Protein AF-A0A182FN43-F1 (afdb_monomer_lite)

Foldseek 3Di:
DDQDDAAEDEDADLPDPAWEKELVVCVNRVPDFAQDKDWDADPPRDIDIDRPRKGFGKDWDDAVPDPDIDIGHRYIYDYPDPDDPPDPPPPPPPPPCPDDDHDHIYTHDNLVDFPDWDDDDDQAWIWTDHRQFIWIWGDDPPPDPDRDTDTDTDGDDD

Radius of gyration: 16.59 Å; chains: 1; bounding box: 45×35×44 Å

pLDDT: mean 70.36, std 18.66, range [32.5, 94.81]

Sequence (158 aa):
MTDRSEKVLAFLDEGASFTLIEKPLADRLGLEGVKESLTLKWTADVSREETQDSQCMDSWVSTVGDSEKILLQSVRTVGNSYYFPGRNWLFPSRATKVGQNCKLGLIISMLSRREEVKVGGMNEPVAIRCKLGWTIYGPTNTHERREEYLSHHEAKNI

Structure (mmCIF, N/CA/C/O backbone):
data_AF-A0A182FN43-F1
#
_entry.id   AF-A0A182FN43-F1
#
loop_
_atom_site.group_PDB
_atom_site.id
_atom_site.type_symbol
_atom_site.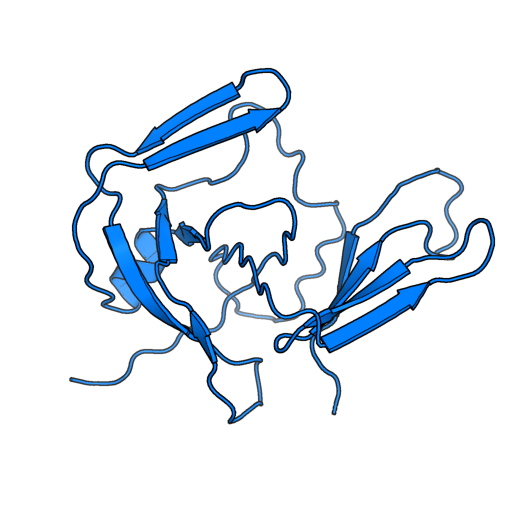label_atom_id
_atom_site.label_alt_id
_atom_site.label_comp_id
_atom_site.label_asym_id
_atom_site.label_entity_id
_atom_site.label_seq_id
_atom_site.pdbx_PDB_ins_code
_atom_site.Cartn_x
_atom_site.Cartn_y
_atom_site.Cartn_z
_atom_site.occupancy
_atom_site.B_iso_or_equiv
_atom_site.auth_seq_id
_atom_site.auth_comp_id
_atom_site.auth_asym_id
_atom_site.auth_atom_id
_atom_site.pdbx_PDB_model_num
ATOM 1 N N . MET A 1 1 ? -22.708 -9.789 6.747 1.00 44.78 1 MET A N 1
ATOM 2 C CA . MET A 1 1 ? -21.619 -8.875 6.342 1.00 44.78 1 MET A CA 1
ATOM 3 C C . MET A 1 1 ? -21.504 -8.957 4.830 1.00 44.78 1 MET A C 1
ATOM 5 O O . MET A 1 1 ? -21.251 -10.038 4.322 1.00 44.78 1 MET A O 1
ATOM 9 N N . THR A 1 2 ? -21.822 -7.888 4.106 1.00 52.97 2 THR A N 1
ATOM 10 C CA . THR A 1 2 ? -21.651 -7.831 2.644 1.00 52.97 2 THR A CA 1
ATOM 11 C C . THR A 1 2 ? -20.196 -7.512 2.326 1.00 52.97 2 THR A C 1
ATOM 13 O O . THR A 1 2 ? -19.701 -6.498 2.816 1.00 52.97 2 THR A O 1
ATOM 16 N N . ASP A 1 3 ? -19.541 -8.348 1.521 1.00 74.94 3 ASP A N 1
ATOM 17 C CA . ASP A 1 3 ? -18.197 -8.091 0.988 1.00 74.94 3 ASP A CA 1
ATOM 18 C C . ASP A 1 3 ? -18.242 -6.813 0.126 1.00 74.94 3 ASP A C 1
ATOM 20 O O . ASP A 1 3 ? -18.901 -6.784 -0.918 1.00 74.94 3 ASP A O 1
ATOM 24 N N . ARG A 1 4 ? -17.643 -5.717 0.612 1.00 87.00 4 ARG A N 1
ATOM 25 C CA . ARG A 1 4 ? -17.588 -4.435 -0.106 1.00 87.00 4 ARG A CA 1
ATOM 26 C C . ARG A 1 4 ? -16.320 -4.400 -0.949 1.00 87.00 4 ARG A C 1
ATOM 28 O O . ARG A 1 4 ? -15.240 -4.702 -0.459 1.00 87.00 4 ARG A O 1
ATOM 35 N N . SER A 1 5 ? -16.440 -3.969 -2.201 1.00 85.50 5 SER A N 1
ATOM 36 C CA . SER A 1 5 ? -15.298 -3.792 -3.101 1.00 85.50 5 SER A CA 1
ATOM 37 C C . SER A 1 5 ? -15.382 -2.454 -3.833 1.00 85.50 5 SER A C 1
ATOM 39 O O . SER A 1 5 ? -16.465 -1.995 -4.195 1.00 85.50 5 SER A O 1
ATOM 41 N N . GLU A 1 6 ? -14.228 -1.820 -4.049 1.00 86.25 6 GLU A N 1
ATOM 42 C CA . GLU A 1 6 ? -14.091 -0.589 -4.832 1.00 86.25 6 GLU A CA 1
ATOM 43 C C . GLU A 1 6 ? -12.931 -0.734 -5.826 1.00 86.25 6 GLU A C 1
ATOM 45 O O . GLU A 1 6 ? -11.897 -1.322 -5.512 1.00 86.25 6 GLU A O 1
ATOM 50 N N . LYS A 1 7 ? -13.091 -0.173 -7.031 1.00 83.88 7 LYS A N 1
ATOM 51 C CA . LYS A 1 7 ? -11.999 -0.057 -8.006 1.00 83.88 7 LYS A CA 1
ATOM 52 C C . LYS A 1 7 ? -11.164 1.176 -7.682 1.00 83.88 7 LYS A C 1
ATOM 54 O O . LYS A 1 7 ? -11.693 2.290 -7.642 1.00 83.88 7 LYS A O 1
ATOM 59 N N . VAL A 1 8 ? -9.868 0.969 -7.482 1.00 77.56 8 VAL A N 1
ATOM 60 C CA . VAL A 1 8 ? -8.920 2.013 -7.079 1.00 77.56 8 VAL A CA 1
ATOM 61 C C . VAL A 1 8 ? -7.648 1.935 -7.912 1.00 77.56 8 VAL A C 1
ATOM 63 O O . VAL A 1 8 ? -7.368 0.916 -8.543 1.00 77.56 8 VAL A O 1
ATOM 66 N N . LEU A 1 9 ? -6.882 3.024 -7.921 1.00 75.00 9 LEU A N 1
ATOM 67 C CA . LEU A 1 9 ? -5.532 3.036 -8.479 1.00 75.00 9 LEU A CA 1
ATOM 68 C C . LEU A 1 9 ? -4.527 2.715 -7.372 1.00 75.00 9 LEU A C 1
ATOM 70 O O . LEU A 1 9 ? -4.496 3.403 -6.354 1.00 75.00 9 LEU A O 1
ATOM 74 N N . ALA A 1 10 ? -3.693 1.703 -7.594 1.00 75.12 10 ALA A N 1
ATOM 75 C CA . ALA A 1 10 ? -2.601 1.335 -6.700 1.00 75.12 10 ALA A CA 1
ATOM 76 C C . ALA A 1 10 ? -1.261 1.848 -7.245 1.00 75.12 10 ALA A C 1
ATOM 78 O O . ALA A 1 10 ? -1.057 1.889 -8.459 1.00 75.12 10 ALA A O 1
ATOM 79 N N . PHE A 1 11 ? -0.348 2.214 -6.347 1.00 74.56 11 PHE A N 1
ATOM 80 C CA . PHE A 1 11 ? 1.032 2.554 -6.679 1.00 74.56 11 PHE A CA 1
ATOM 81 C C . PHE A 1 11 ? 1.940 1.428 -6.185 1.00 74.56 11 PHE A C 1
ATOM 83 O O . PHE A 1 11 ? 1.975 1.124 -4.995 1.00 74.56 11 PHE A O 1
ATOM 90 N N . LEU A 1 12 ? 2.657 0.770 -7.090 1.00 74.38 12 LEU A N 1
ATOM 91 C CA . LEU A 1 12 ? 3.521 -0.347 -6.715 1.00 74.38 12 LEU A CA 1
ATOM 92 C C . LEU A 1 12 ? 4.912 0.186 -6.366 1.00 74.38 12 LEU A C 1
ATOM 94 O O . LEU A 1 12 ? 5.744 0.385 -7.248 1.00 74.38 12 LEU A O 1
ATOM 98 N N . ASP A 1 13 ? 5.148 0.419 -5.078 1.00 72.75 13 ASP A N 1
ATOM 99 C CA . ASP A 1 13 ? 6.415 0.937 -4.564 1.00 72.75 13 ASP A CA 1
ATOM 100 C C . ASP A 1 13 ? 7.183 -0.150 -3.804 1.00 72.75 13 ASP A C 1
ATOM 102 O O . ASP A 1 13 ? 6.830 -0.515 -2.682 1.00 72.75 13 ASP A O 1
ATOM 106 N N . GLU A 1 14 ? 8.255 -0.664 -4.411 1.00 71.12 14 GLU A N 1
ATOM 107 C CA . GLU A 1 14 ? 9.163 -1.606 -3.745 1.00 71.12 14 GLU A CA 1
ATOM 108 C C . GLU A 1 14 ? 10.005 -0.951 -2.637 1.00 71.12 14 GLU A C 1
ATOM 110 O O . GLU A 1 14 ? 10.570 -1.657 -1.804 1.00 71.12 14 GLU A O 1
ATOM 115 N N . GLY A 1 15 ? 10.104 0.383 -2.620 1.00 72.56 15 GLY A N 1
ATOM 116 C CA . GLY A 1 15 ? 10.802 1.141 -1.584 1.00 72.56 15 GLY A CA 1
ATOM 117 C C . GLY A 1 15 ? 9.990 1.321 -0.301 1.00 72.56 15 GLY A C 1
ATOM 118 O O . GLY A 1 15 ? 10.522 1.819 0.692 1.00 72.56 15 GLY A O 1
ATOM 119 N N . ALA A 1 16 ? 8.718 0.920 -0.291 1.00 77.38 16 ALA A N 1
ATOM 120 C CA . ALA A 1 16 ? 7.854 1.061 0.868 1.00 77.38 16 ALA A CA 1
ATOM 121 C C . ALA A 1 16 ? 7.991 -0.105 1.855 1.00 77.38 16 ALA A C 1
ATOM 123 O O . ALA A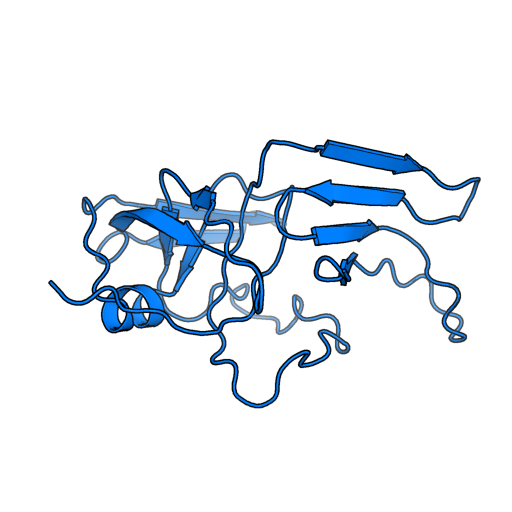 1 16 ? 7.933 -1.275 1.483 1.00 77.38 16 ALA A O 1
ATOM 124 N N . SER A 1 17 ? 8.083 0.217 3.148 1.00 81.06 17 SER A N 1
ATOM 125 C CA . SER A 1 17 ? 8.153 -0.788 4.222 1.00 81.06 17 SER A CA 1
ATOM 126 C C . SER A 1 17 ? 6.804 -1.421 4.571 1.00 81.06 17 SER A C 1
ATOM 128 O O . SER A 1 17 ? 6.766 -2.489 5.175 1.00 81.06 17 SER A O 1
ATOM 130 N N . PHE A 1 18 ? 5.697 -0.751 4.249 1.00 83.69 18 PHE A N 1
ATOM 131 C CA . PHE A 1 18 ? 4.344 -1.189 4.587 1.00 83.69 18 PHE A CA 1
ATOM 132 C C . PHE A 1 18 ? 3.411 -1.021 3.404 1.00 83.69 18 PHE A C 1
ATOM 134 O O . PHE A 1 18 ? 3.592 -0.115 2.587 1.00 83.69 18 PHE A O 1
ATOM 141 N N . THR A 1 19 ? 2.365 -1.850 3.373 1.00 84.81 19 THR A N 1
ATOM 142 C CA . THR A 1 19 ? 1.228 -1.555 2.510 1.00 84.81 19 THR A CA 1
ATOM 143 C C . THR A 1 19 ? 0.385 -0.456 3.150 1.00 84.81 19 THR A C 1
ATOM 145 O O . THR A 1 19 ? 0.048 -0.560 4.327 1.00 84.81 19 THR A O 1
ATOM 148 N N . LEU A 1 20 ? 0.027 0.582 2.399 1.00 86.31 20 LEU A N 1
ATOM 149 C CA . LEU A 1 20 ? -0.751 1.716 2.906 1.00 86.31 20 LEU A CA 1
ATOM 150 C C . LEU A 1 20 ? -2.093 1.814 2.196 1.00 86.31 20 LEU A C 1
ATOM 152 O O . LEU A 1 20 ? -2.172 1.488 1.021 1.00 86.31 20 LEU A O 1
ATOM 156 N N . ILE A 1 21 ? -3.125 2.278 2.893 1.00 85.88 21 ILE A N 1
ATOM 157 C CA . ILE A 1 21 ? -4.443 2.580 2.332 1.00 85.88 21 ILE A CA 1
ATOM 158 C C . ILE A 1 21 ? -4.943 3.913 2.894 1.00 85.88 21 ILE A C 1
ATOM 160 O O . ILE A 1 21 ? -4.771 4.208 4.075 1.00 85.88 21 ILE A O 1
ATOM 164 N N . GLU A 1 22 ? -5.579 4.742 2.071 1.00 86.25 22 GLU A N 1
ATOM 165 C CA . GLU A 1 22 ? -6.185 5.978 2.575 1.00 86.25 22 GLU A CA 1
ATOM 166 C C . GLU A 1 22 ? -7.347 5.668 3.526 1.00 86.25 22 GLU A C 1
ATOM 168 O O . GLU A 1 22 ? -8.229 4.859 3.218 1.00 86.25 22 GLU A O 1
ATOM 173 N N . LYS A 1 23 ? -7.386 6.355 4.670 1.00 86.81 23 LYS A N 1
ATOM 174 C CA . LYS A 1 23 ? -8.405 6.154 5.704 1.00 86.81 23 LYS A CA 1
ATOM 175 C C . LYS A 1 23 ? -9.841 6.261 5.160 1.00 86.81 23 LYS A C 1
ATOM 177 O O . LYS A 1 23 ? -10.610 5.330 5.398 1.00 86.81 23 LYS A O 1
ATOM 182 N N . PRO A 1 24 ? -10.211 7.251 4.318 1.00 86.31 24 PRO A N 1
ATOM 183 C CA . PRO A 1 24 ? -11.559 7.286 3.751 1.00 86.31 24 PRO A CA 1
ATOM 184 C C . PRO A 1 24 ? -11.887 6.121 2.815 1.00 86.31 24 PRO A C 1
ATOM 186 O O . PRO A 1 24 ? -13.064 5.836 2.607 1.00 86.31 24 PRO A O 1
ATOM 189 N N . LEU A 1 25 ? -10.896 5.483 2.181 1.00 86.00 25 LEU A N 1
ATOM 190 C CA . LEU A 1 25 ? -11.129 4.275 1.387 1.00 86.00 25 LEU A CA 1
ATOM 191 C C . LEU A 1 25 ? -11.388 3.079 2.306 1.00 86.00 25 LEU A C 1
ATOM 193 O O . LEU A 1 25 ? -12.363 2.360 2.087 1.00 86.00 25 LEU A O 1
ATOM 197 N N . ALA A 1 26 ? -10.572 2.910 3.350 1.00 88.06 26 ALA A N 1
ATOM 198 C CA . ALA A 1 26 ? -10.786 1.879 4.363 1.00 88.06 26 ALA A CA 1
ATOM 199 C C . ALA A 1 26 ? -12.185 1.992 4.996 1.00 88.06 26 ALA A C 1
ATOM 201 O O . ALA A 1 26 ? -12.910 1.000 5.059 1.00 88.06 26 ALA A O 1
ATOM 202 N N . ASP A 1 27 ? -12.617 3.208 5.341 1.00 89.56 27 ASP A N 1
ATOM 203 C CA . ASP A 1 27 ? -13.936 3.465 5.930 1.00 89.56 27 ASP A CA 1
ATOM 204 C C . ASP A 1 27 ? -15.090 3.106 4.979 1.00 89.56 27 ASP A C 1
ATOM 206 O O . ASP A 1 27 ? -16.075 2.485 5.384 1.00 89.56 27 ASP A O 1
ATOM 210 N N . ARG A 1 28 ? -14.979 3.443 3.684 1.00 88.56 28 ARG A N 1
ATOM 211 C CA . ARG A 1 28 ? -16.004 3.081 2.685 1.00 88.56 28 ARG A CA 1
ATOM 212 C C . ARG A 1 28 ? -16.106 1.573 2.490 1.00 88.56 28 ARG A C 1
ATOM 214 O O . ARG A 1 28 ? -17.216 1.035 2.415 1.00 88.56 28 ARG A O 1
ATOM 221 N N . LEU A 1 29 ? -14.961 0.895 2.463 1.00 88.69 29 LEU A N 1
ATOM 222 C CA . LEU A 1 29 ? -14.878 -0.562 2.406 1.00 88.69 29 LEU A CA 1
ATOM 223 C C . LEU A 1 29 ? -15.336 -1.229 3.714 1.00 88.69 29 LEU A C 1
ATOM 225 O O . LEU A 1 29 ? -15.620 -2.422 3.708 1.00 88.69 29 LEU A O 1
ATOM 229 N N . GLY A 1 30 ? -15.491 -0.469 4.804 1.00 90.88 30 GLY A N 1
ATOM 230 C CA . GLY A 1 30 ? -15.833 -1.012 6.118 1.00 90.88 30 GLY A CA 1
ATOM 231 C C . GLY A 1 30 ? -14.712 -1.877 6.692 1.00 90.88 30 GLY A C 1
ATOM 232 O O . GLY A 1 30 ? -14.995 -2.857 7.375 1.00 90.88 30 GLY A O 1
ATOM 233 N N . LEU A 1 31 ? -13.457 -1.558 6.359 1.00 89.56 31 LEU A N 1
ATOM 234 C CA . LEU A 1 31 ? -12.294 -2.226 6.926 1.00 89.56 31 LEU A CA 1
ATOM 235 C C . LEU A 1 31 ? -12.099 -1.742 8.360 1.00 89.56 31 LEU A C 1
ATOM 237 O O . LEU A 1 31 ? -11.997 -0.543 8.618 1.00 89.56 31 LEU A O 1
ATOM 241 N N . GLU A 1 32 ? -12.016 -2.692 9.282 1.00 91.19 32 GLU A N 1
ATOM 242 C CA . GLU A 1 32 ? -11.735 -2.434 10.686 1.00 91.19 32 GLU A CA 1
ATOM 243 C C . GLU A 1 32 ? -10.449 -3.154 11.079 1.00 91.19 32 GLU A C 1
ATOM 245 O O . GLU A 1 32 ? -10.221 -4.310 10.723 1.00 91.19 32 GLU A O 1
ATOM 250 N N . GLY A 1 33 ? -9.595 -2.436 11.801 1.00 92.44 33 GLY A N 1
ATOM 251 C CA . GLY A 1 33 ? -8.275 -2.897 12.200 1.00 92.44 33 GLY A CA 1
ATOM 252 C C . GLY A 1 33 ? -7.890 -2.414 13.587 1.00 92.44 33 GLY A C 1
ATOM 253 O O . GLY A 1 33 ? -8.560 -1.563 14.185 1.00 92.44 33 GLY A O 1
ATOM 254 N N . VAL A 1 34 ? -6.770 -2.932 14.081 1.00 94.81 34 VAL A N 1
ATOM 255 C CA . VAL A 1 34 ? -6.199 -2.543 15.372 1.00 94.81 34 VAL A CA 1
ATOM 256 C C . VAL A 1 34 ? -5.629 -1.136 15.246 1.00 94.81 34 VAL A C 1
ATOM 258 O O . VAL A 1 34 ? -4.815 -0.882 14.364 1.00 94.81 34 VAL A O 1
ATOM 261 N N . LYS A 1 35 ? -6.052 -0.206 16.107 1.00 94.19 35 LYS A N 1
ATOM 262 C CA . LYS A 1 35 ? -5.466 1.140 16.143 1.00 94.19 35 LYS A CA 1
ATOM 263 C C . LYS A 1 35 ? -4.002 1.061 16.561 1.00 94.19 35 LYS A C 1
ATOM 265 O O . LYS A 1 35 ? -3.699 0.542 17.631 1.00 94.19 35 LYS A O 1
ATOM 270 N N . GLU A 1 36 ? -3.121 1.609 15.738 1.00 92.38 36 GLU A N 1
ATOM 271 C CA . GLU A 1 36 ? -1.678 1.598 15.964 1.00 92.38 36 GLU A CA 1
ATOM 272 C C . GLU A 1 36 ? -1.050 2.854 15.366 1.00 92.38 36 GLU A C 1
ATOM 274 O O . GLU A 1 36 ? -1.279 3.160 14.195 1.00 92.38 36 GLU A O 1
ATOM 279 N N . SER A 1 37 ? -0.222 3.550 16.147 1.00 90.62 37 SER A N 1
ATOM 280 C CA . SER A 1 37 ? 0.535 4.703 15.658 1.00 90.62 37 SER A CA 1
ATOM 281 C C . SER A 1 37 ? 1.462 4.308 14.510 1.00 90.62 37 SER A C 1
ATOM 283 O O . SER A 1 37 ? 2.119 3.267 14.558 1.00 90.62 37 SER A O 1
ATOM 285 N N . LEU A 1 38 ? 1.561 5.169 13.502 1.00 88.81 38 LEU A N 1
ATOM 286 C CA . LEU A 1 38 ? 2.451 4.986 12.361 1.00 88.81 38 LEU A CA 1
ATOM 287 C C . LEU A 1 38 ? 3.295 6.242 12.144 1.00 88.81 38 LEU A C 1
ATOM 289 O O . LEU A 1 38 ? 2.768 7.347 12.073 1.00 88.81 38 LEU A O 1
ATOM 293 N N . THR A 1 39 ? 4.604 6.075 11.979 1.00 88.62 39 THR A N 1
ATOM 294 C CA . THR A 1 39 ? 5.499 7.156 11.548 1.00 88.62 39 THR A CA 1
ATOM 295 C C . THR A 1 39 ? 5.864 6.942 10.086 1.00 88.62 39 THR A C 1
ATOM 297 O O . THR A 1 39 ? 6.550 5.980 9.740 1.00 88.62 39 THR A O 1
ATOM 300 N N . LEU A 1 40 ? 5.428 7.854 9.226 1.00 84.19 40 LEU A N 1
ATOM 301 C CA . LEU A 1 40 ? 5.852 7.930 7.836 1.00 84.19 40 LEU A CA 1
ATOM 302 C C . LEU A 1 40 ? 7.163 8.713 7.765 1.00 84.19 40 LEU A C 1
ATOM 304 O O . LEU A 1 40 ? 7.282 9.785 8.358 1.00 84.19 40 LEU A O 1
ATOM 308 N N . LYS A 1 41 ? 8.151 8.183 7.044 1.00 82.31 41 LYS A N 1
ATOM 309 C CA . LYS A 1 41 ? 9.428 8.853 6.781 1.00 82.31 41 LYS A CA 1
ATOM 310 C C . LYS A 1 41 ? 9.725 8.799 5.291 1.00 82.31 41 LYS A C 1
ATOM 312 O O . LYS A 1 41 ? 9.562 7.753 4.669 1.00 82.31 41 LYS A O 1
ATOM 317 N N . TRP A 1 42 ? 10.176 9.920 4.749 1.00 78.69 42 TRP A N 1
ATOM 318 C CA . TRP A 1 42 ? 10.599 10.070 3.363 1.00 78.69 42 TRP A CA 1
ATOM 319 C C . TRP A 1 42 ? 12.068 10.496 3.309 1.00 78.69 42 TRP A C 1
ATOM 321 O O . TRP A 1 42 ? 12.752 10.616 4.327 1.00 78.69 42 TRP A O 1
ATOM 331 N N . THR A 1 43 ? 12.567 10.726 2.097 1.00 76.12 43 THR A N 1
ATOM 332 C CA . THR A 1 43 ? 13.879 11.338 1.890 1.00 76.12 43 THR A CA 1
ATOM 333 C C . THR A 1 43 ? 13.908 12.780 2.415 1.00 76.12 43 THR A C 1
ATOM 335 O O . THR A 1 43 ? 12.874 13.375 2.721 1.00 76.12 43 THR A O 1
ATOM 338 N N . ALA A 1 44 ? 15.115 13.345 2.528 1.00 78.81 44 ALA A N 1
ATOM 339 C CA . ALA A 1 44 ? 15.347 14.693 3.059 1.00 78.81 44 ALA A CA 1
ATOM 340 C C . ALA A 1 44 ? 14.857 14.900 4.508 1.00 78.81 44 ALA A C 1
ATOM 342 O O . ALA A 1 44 ? 14.461 16.004 4.869 1.00 78.81 44 ALA A O 1
ATOM 343 N N . ASP A 1 45 ? 14.897 13.836 5.320 1.00 77.69 45 ASP A N 1
ATOM 344 C CA . ASP A 1 45 ? 14.525 13.839 6.746 1.00 77.69 45 ASP A CA 1
ATOM 345 C C . ASP A 1 45 ? 13.093 14.334 7.020 1.00 77.69 45 ASP A C 1
ATOM 347 O O . ASP A 1 45 ? 12.748 14.813 8.100 1.00 77.69 45 ASP A O 1
ATOM 351 N N . VAL A 1 46 ? 12.220 14.212 6.018 1.00 77.44 46 VAL A N 1
ATOM 352 C CA . VAL A 1 46 ? 10.807 14.547 6.162 1.00 77.44 46 VAL A CA 1
ATOM 353 C C . VAL A 1 46 ? 10.094 13.377 6.817 1.00 77.44 46 VAL A C 1
ATOM 355 O O . VAL A 1 46 ? 10.219 12.229 6.389 1.00 77.44 46 VAL A O 1
ATOM 358 N N . SER A 1 47 ? 9.311 13.666 7.852 1.00 81.94 47 SER A N 1
ATOM 359 C CA . SER A 1 47 ? 8.516 12.664 8.552 1.00 81.94 47 SER A CA 1
ATOM 360 C C . SER A 1 47 ? 7.155 13.205 8.974 1.00 81.94 47 SER A C 1
ATOM 362 O O . SER A 1 47 ? 6.948 14.415 9.068 1.00 81.94 47 SER A O 1
ATOM 364 N N . ARG A 1 48 ? 6.207 12.292 9.180 1.00 84.25 48 ARG A N 1
ATOM 365 C CA . ARG A 1 48 ? 4.850 12.574 9.650 1.00 84.25 48 ARG A CA 1
ATOM 366 C C . ARG A 1 48 ? 4.395 11.461 10.577 1.00 84.25 48 ARG A C 1
ATOM 368 O O . ARG A 1 48 ? 4.623 10.291 10.287 1.00 84.25 48 ARG A O 1
ATOM 375 N N . GLU A 1 49 ? 3.711 11.818 11.653 1.00 86.31 49 GLU A N 1
ATOM 376 C CA . GLU A 1 49 ? 3.101 10.848 12.559 1.00 86.31 49 GLU A CA 1
ATOM 377 C C . GLU A 1 49 ? 1.588 10.758 12.344 1.00 86.31 49 GLU A C 1
ATOM 379 O O . GLU A 1 49 ? 0.894 11.767 12.240 1.00 86.31 49 GLU A O 1
ATOM 384 N N . GLU A 1 50 ? 1.084 9.531 12.304 1.00 84.44 50 GLU A N 1
ATOM 385 C CA . GLU A 1 50 ? -0.325 9.158 12.224 1.00 84.44 50 GLU A CA 1
ATOM 386 C C . GLU A 1 50 ? -0.691 8.457 13.543 1.00 84.44 50 GLU A C 1
ATOM 388 O O . GLU A 1 50 ? -0.612 7.234 13.658 1.00 84.44 50 GLU A O 1
ATOM 393 N N . THR A 1 51 ? -1.011 9.224 14.586 1.00 79.06 51 THR A N 1
ATOM 394 C CA . THR A 1 51 ? -1.168 8.686 15.955 1.00 79.06 51 THR A CA 1
ATOM 395 C C . THR A 1 51 ? -2.609 8.371 16.350 1.00 79.06 51 THR A C 1
ATOM 397 O O . THR A 1 51 ? -2.829 7.528 17.215 1.00 79.06 51 THR A O 1
ATOM 400 N N . GLN A 1 52 ? -3.601 9.030 15.746 1.00 76.62 52 GLN A N 1
ATOM 401 C CA . GLN A 1 52 ? -5.003 8.928 16.183 1.00 76.62 52 GLN A CA 1
ATOM 402 C C . GLN A 1 52 ? -5.847 7.974 15.324 1.00 76.62 52 GLN A C 1
ATOM 404 O O . GLN A 1 52 ? -6.673 7.226 15.860 1.00 76.62 52 GLN A O 1
ATOM 409 N N . ASP A 1 53 ? -5.604 7.972 14.011 1.00 83.56 53 ASP A N 1
ATOM 410 C CA . ASP A 1 53 ? -6.494 7.348 13.019 1.00 83.56 53 ASP A CA 1
ATOM 411 C C . ASP A 1 53 ? -5.834 6.230 12.196 1.00 83.56 53 ASP A C 1
ATOM 413 O O . ASP A 1 53 ? -6.480 5.623 11.332 1.00 83.56 53 ASP A O 1
ATOM 417 N N . SER A 1 54 ? -4.561 5.930 12.471 1.00 89.94 54 SER A N 1
ATOM 418 C CA . SER A 1 54 ? -3.864 4.797 11.865 1.00 89.94 54 SER A CA 1
ATOM 419 C C . SER A 1 54 ? -4.349 3.479 12.476 1.00 89.94 54 SER A C 1
ATOM 421 O O . SER A 1 54 ? -4.447 3.310 13.695 1.00 89.94 54 SER A O 1
ATOM 423 N N . GLN A 1 55 ? -4.669 2.534 11.602 1.00 93.88 55 GLN A N 1
ATOM 424 C CA . GLN A 1 55 ? -5.101 1.182 11.909 1.00 93.88 55 GLN A CA 1
ATOM 425 C C . GLN A 1 55 ? -4.249 0.189 11.128 1.00 93.88 55 GLN A C 1
ATOM 427 O O . GLN A 1 55 ? -3.810 0.479 10.017 1.00 93.88 55 GLN A O 1
ATOM 432 N N . CYS A 1 56 ? -4.044 -0.986 11.710 1.00 93.06 56 CYS A N 1
ATOM 433 C CA . CYS A 1 56 ? -3.448 -2.159 11.095 1.00 93.06 56 CYS A CA 1
ATOM 434 C C . CYS A 1 56 ? -4.547 -3.173 10.780 1.00 93.06 56 CYS A C 1
ATOM 436 O O . CYS A 1 56 ? -5.295 -3.564 11.681 1.00 93.06 56 CYS A O 1
ATOM 438 N N . MET A 1 57 ? -4.660 -3.597 9.525 1.00 92.94 57 MET A N 1
ATOM 439 C CA . MET A 1 57 ? -5.633 -4.605 9.115 1.00 92.94 57 MET A CA 1
ATOM 440 C C . MET A 1 57 ? -5.117 -5.449 7.960 1.00 92.94 57 MET A C 1
ATOM 442 O O . MET A 1 57 ? -4.237 -5.034 7.209 1.00 92.94 57 MET A O 1
ATOM 446 N N . ASP A 1 58 ? -5.735 -6.606 7.782 1.00 91.31 58 ASP A N 1
ATOM 447 C CA . ASP A 1 58 ? -5.563 -7.402 6.578 1.00 91.31 58 ASP A CA 1
ATOM 448 C C . ASP A 1 58 ? -6.650 -7.029 5.560 1.00 91.31 58 ASP A C 1
ATOM 450 O O . ASP A 1 58 ? -7.783 -6.707 5.926 1.00 91.31 58 ASP A O 1
ATOM 454 N N . SER A 1 59 ? -6.315 -7.050 4.271 1.00 87.31 59 SER A N 1
ATOM 455 C CA . SER A 1 59 ? -7.249 -6.707 3.196 1.00 87.31 59 SER A CA 1
ATOM 456 C C . SER A 1 59 ? -7.017 -7.559 1.957 1.00 87.31 59 SER A C 1
ATOM 458 O O . SER A 1 59 ? -5.882 -7.875 1.607 1.00 87.31 59 SER A O 1
ATOM 460 N N . TRP A 1 60 ? -8.095 -7.921 1.267 1.00 88.12 60 TRP A N 1
ATOM 461 C CA . TRP A 1 60 ? -8.021 -8.658 0.010 1.00 88.12 60 TRP A CA 1
ATOM 462 C C . TRP A 1 60 ? -8.022 -7.703 -1.179 1.00 88.12 60 TRP A C 1
ATOM 464 O O . TRP A 1 60 ? -8.856 -6.803 -1.265 1.00 88.12 60 TRP A O 1
ATOM 474 N N . VAL A 1 61 ? -7.137 -7.949 -2.142 1.00 84.75 61 VAL A N 1
ATOM 475 C CA . VAL A 1 61 ? -7.069 -7.200 -3.403 1.00 84.75 61 VAL A CA 1
ATOM 476 C C . VAL A 1 61 ? -7.090 -8.136 -4.601 1.00 84.75 61 VAL A C 1
ATOM 478 O O . VAL A 1 61 ? -6.745 -9.307 -4.495 1.00 84.75 61 VAL A O 1
ATOM 481 N N . SER A 1 62 ? -7.487 -7.613 -5.754 1.00 81.31 62 SER A N 1
ATOM 482 C CA . SER A 1 62 ? -7.423 -8.311 -7.042 1.00 81.31 62 SER A CA 1
ATOM 483 C C . SER A 1 62 ? -7.184 -7.287 -8.144 1.00 81.31 62 SER A C 1
ATOM 485 O O . SER A 1 62 ? -7.537 -6.111 -7.998 1.00 81.31 62 SER A O 1
ATOM 487 N N . THR A 1 63 ? -6.575 -7.717 -9.244 1.00 78.00 63 THR A N 1
ATOM 488 C CA . THR A 1 63 ? -6.541 -6.917 -10.469 1.00 78.00 63 THR A CA 1
ATOM 489 C C . THR A 1 63 ? -7.939 -6.848 -11.075 1.00 78.00 63 THR A C 1
ATOM 491 O O . THR A 1 63 ? -8.730 -7.785 -10.979 1.00 78.00 63 THR A O 1
ATOM 494 N N . VAL A 1 64 ? -8.274 -5.720 -11.704 1.00 76.06 64 VAL A N 1
ATOM 495 C CA . VAL A 1 64 ? -9.595 -5.548 -12.321 1.00 76.06 64 VAL A CA 1
ATOM 496 C C . VAL A 1 64 ? -9.797 -6.609 -13.404 1.00 76.06 64 VAL A C 1
ATOM 498 O O . VAL A 1 64 ? -9.034 -6.661 -14.361 1.00 76.06 64 VAL A O 1
ATOM 501 N N . GLY A 1 65 ? -10.851 -7.414 -13.264 1.00 74.81 65 GLY A N 1
ATOM 502 C CA . GLY A 1 65 ? -11.175 -8.492 -14.205 1.00 74.81 65 GLY A CA 1
ATOM 503 C C . GLY A 1 65 ? -10.568 -9.851 -13.849 1.00 74.81 65 GLY A C 1
ATOM 504 O O . GLY A 1 65 ? -10.913 -10.832 -14.499 1.00 74.81 65 GLY A O 1
ATOM 505 N N . ASP A 1 66 ? -9.734 -9.930 -12.811 1.00 75.31 66 ASP A N 1
ATOM 506 C CA . ASP A 1 66 ? -9.234 -11.196 -12.275 1.00 75.31 66 ASP A CA 1
ATOM 507 C C . ASP A 1 66 ? -10.146 -11.706 -11.144 1.00 75.31 66 ASP A C 1
ATOM 509 O O . ASP A 1 66 ? -10.798 -10.935 -10.436 1.00 75.31 66 ASP A O 1
ATOM 513 N N . SER A 1 67 ? -10.205 -13.027 -10.996 1.00 80.00 67 SER A N 1
ATOM 514 C CA . SER A 1 67 ? -10.902 -13.717 -9.907 1.00 80.00 67 SER A CA 1
ATOM 515 C C . SER A 1 67 ? -9.968 -14.084 -8.751 1.00 80.00 67 SER A C 1
ATOM 517 O O . SER A 1 67 ? -10.442 -14.328 -7.639 1.00 80.00 67 SER A O 1
ATOM 519 N N . GLU A 1 68 ? -8.650 -14.105 -8.987 1.00 81.12 68 GLU A N 1
ATOM 520 C CA . GLU A 1 68 ? -7.664 -14.371 -7.946 1.00 81.12 68 GLU A CA 1
ATOM 521 C C . GLU A 1 68 ? -7.589 -13.181 -6.979 1.00 81.12 68 GLU A C 1
ATOM 523 O O . GLU A 1 68 ? -7.271 -12.050 -7.355 1.00 81.12 68 GLU A O 1
ATOM 528 N N . LYS A 1 69 ? -7.882 -13.448 -5.701 1.00 82.94 69 LYS A N 1
ATOM 529 C CA . LYS A 1 69 ? -7.692 -12.487 -4.613 1.00 82.94 69 LYS A CA 1
ATOM 530 C C . LYS A 1 69 ? -6.368 -12.762 -3.902 1.00 82.94 69 LYS A C 1
ATOM 532 O O . LYS A 1 69 ? -6.036 -13.904 -3.588 1.00 82.94 69 LYS A O 1
ATOM 537 N N . ILE A 1 70 ? -5.641 -11.700 -3.590 1.00 80.75 70 ILE A N 1
ATOM 538 C CA . ILE A 1 70 ? -4.379 -11.720 -2.851 1.00 80.75 70 ILE A CA 1
ATOM 539 C C . ILE A 1 70 ? -4.625 -11.077 -1.492 1.00 80.75 70 ILE A C 1
ATOM 541 O O . ILE A 1 70 ? -5.198 -9.990 -1.415 1.00 80.75 70 ILE A O 1
ATOM 545 N N . LEU A 1 71 ? -4.188 -11.743 -0.426 1.00 85.44 71 LEU A N 1
ATOM 546 C CA . LEU A 1 71 ? -4.227 -11.182 0.917 1.00 85.44 71 LEU A CA 1
ATOM 547 C C . LEU A 1 71 ? -3.047 -10.227 1.100 1.00 85.44 71 LEU A C 1
ATOM 549 O O . LEU A 1 71 ? -1.891 -10.647 1.031 1.00 85.44 71 LEU A O 1
ATOM 553 N N . LEU A 1 72 ? -3.342 -8.958 1.350 1.00 84.44 72 LEU A N 1
ATOM 554 C CA . LEU A 1 72 ? -2.388 -7.984 1.861 1.00 84.44 72 LEU A CA 1
ATOM 555 C C . LEU A 1 72 ? -2.466 -8.016 3.382 1.00 84.44 72 LEU A C 1
ATOM 557 O O . LEU A 1 72 ? -3.516 -7.729 3.955 1.00 84.44 72 LEU A O 1
ATOM 561 N N . GLN A 1 73 ? -1.361 -8.382 4.019 1.00 86.50 73 GLN A N 1
ATOM 562 C CA . GLN A 1 73 ? -1.269 -8.431 5.473 1.00 86.50 73 GLN A CA 1
ATOM 563 C C . GLN A 1 73 ? -0.717 -7.122 6.023 1.00 86.50 73 GLN A C 1
ATOM 565 O O . GLN A 1 73 ? 0.108 -6.475 5.370 1.00 86.50 73 GLN A O 1
ATOM 570 N N . SER A 1 74 ? -1.131 -6.762 7.237 1.00 88.50 74 SER A N 1
ATOM 571 C CA . SER A 1 74 ? -0.602 -5.593 7.955 1.00 88.50 74 SER A CA 1
ATOM 572 C C . SER A 1 74 ? -0.670 -4.296 7.137 1.00 88.50 74 SER A C 1
ATOM 574 O O . SER A 1 74 ? 0.248 -3.468 7.171 1.00 88.50 74 SER A O 1
ATOM 576 N N . VAL A 1 75 ? -1.752 -4.124 6.374 1.00 88.94 75 VAL A N 1
ATOM 577 C CA . VAL A 1 75 ? -2.075 -2.868 5.696 1.00 88.94 75 VAL A CA 1
ATOM 578 C C . VAL A 1 75 ? -2.235 -1.793 6.761 1.00 88.94 75 VAL A C 1
ATOM 580 O O . VAL A 1 75 ? -2.766 -2.059 7.838 1.00 88.94 75 VAL A O 1
ATOM 583 N N . ARG A 1 76 ? -1.773 -0.578 6.477 1.00 90.75 76 ARG A N 1
ATOM 584 C CA . ARG A 1 76 ? -1.838 0.560 7.392 1.00 90.75 76 ARG A CA 1
ATOM 585 C C . ARG A 1 76 ? -2.726 1.658 6.830 1.00 90.75 76 ARG A C 1
ATOM 587 O O . ARG A 1 76 ? -2.557 2.039 5.672 1.00 90.75 76 ARG A O 1
ATOM 594 N N . THR A 1 77 ? -3.652 2.186 7.628 1.00 90.00 77 THR A N 1
ATOM 595 C CA . THR A 1 77 ? -4.388 3.385 7.215 1.00 90.00 77 THR A CA 1
ATOM 596 C C . THR A 1 77 ? -3.516 4.622 7.384 1.00 90.00 77 THR A C 1
ATOM 598 O O . THR A 1 77 ? -2.811 4.775 8.378 1.00 90.00 77 THR A O 1
ATOM 601 N N . VAL A 1 78 ? -3.589 5.528 6.416 1.00 86.88 78 VAL A N 1
ATOM 602 C CA . VAL A 1 78 ? -2.996 6.868 6.498 1.00 86.88 78 VAL A CA 1
ATOM 603 C C . VAL A 1 78 ? -4.080 7.916 6.298 1.00 86.88 78 VAL A C 1
ATOM 605 O O . VAL A 1 78 ? -5.058 7.673 5.582 1.00 86.88 78 VAL A O 1
ATOM 608 N N . GLY A 1 79 ? -3.920 9.086 6.916 1.00 81.50 79 GLY A N 1
ATOM 609 C CA . GLY A 1 79 ? -4.789 10.228 6.659 1.00 81.50 79 GLY A CA 1
ATOM 610 C C . GLY A 1 79 ? -4.787 10.677 5.191 1.00 81.50 79 GLY A C 1
ATOM 611 O O . GLY A 1 79 ? -4.050 10.168 4.341 1.00 81.50 79 GLY A O 1
ATOM 612 N N . ASN A 1 80 ? -5.625 11.670 4.885 1.00 66.06 80 ASN A N 1
ATOM 613 C CA . ASN A 1 80 ? -5.706 12.231 3.537 1.00 66.06 80 ASN A CA 1
ATOM 614 C C . ASN A 1 80 ? -4.365 12.825 3.098 1.00 66.06 80 ASN A C 1
ATOM 616 O O . ASN A 1 80 ? -3.718 13.539 3.860 1.00 66.06 80 ASN A O 1
ATOM 620 N N . SER A 1 81 ? -4.006 12.584 1.833 1.00 60.41 81 SER A N 1
ATOM 621 C CA . SER A 1 81 ? -2.756 13.025 1.210 1.00 60.41 81 SER A CA 1
ATOM 622 C C . SER A 1 81 ? -1.526 12.289 1.744 1.00 60.41 81 SER A C 1
ATOM 624 O O . SER A 1 81 ? -0.743 12.819 2.531 1.00 60.41 81 SER A O 1
ATOM 626 N N . TYR A 1 82 ? -1.279 11.081 1.230 1.00 55.69 82 TYR A N 1
ATOM 627 C CA . TYR A 1 82 ? 0.058 10.471 1.281 1.00 55.69 82 TYR A CA 1
ATOM 628 C C . TYR A 1 82 ? 1.129 11.337 0.578 1.00 55.69 82 TYR A C 1
ATOM 630 O O . TYR A 1 82 ? 2.327 11.125 0.753 1.00 55.69 82 TYR A O 1
ATOM 638 N N . TYR A 1 83 ? 0.712 12.338 -0.207 1.00 57.62 83 TYR A N 1
ATOM 639 C CA . TYR A 1 83 ? 1.619 13.252 -0.887 1.00 57.62 83 TYR A CA 1
ATOM 640 C C . TYR A 1 83 ? 2.482 14.016 0.108 1.00 57.62 83 TYR A C 1
ATOM 642 O O . TYR A 1 83 ? 1.991 14.611 1.070 1.00 57.62 83 TYR A O 1
ATOM 650 N N . PHE A 1 84 ? 3.778 13.986 -0.191 1.00 51.78 84 PHE A N 1
ATOM 651 C CA . PHE A 1 84 ? 4.829 14.740 0.465 1.00 51.78 84 PHE A CA 1
ATOM 652 C C . PHE A 1 84 ? 4.359 16.174 0.772 1.00 51.78 84 PHE A C 1
ATOM 654 O O . PHE A 1 84 ? 3.926 16.879 -0.150 1.00 51.78 84 PHE A O 1
ATOM 661 N N . PRO A 1 85 ? 4.420 16.632 2.036 1.00 43.12 85 PRO A N 1
ATOM 662 C CA . PRO A 1 85 ? 3.984 17.974 2.389 1.00 43.12 85 PRO A CA 1
ATOM 663 C C . PRO A 1 85 ? 4.847 19.001 1.644 1.00 43.12 85 PRO A C 1
ATOM 665 O O . PRO A 1 85 ? 6.036 19.153 1.910 1.00 43.12 85 PRO A O 1
ATOM 668 N N . GLY A 1 86 ? 4.245 19.694 0.675 1.00 42.66 86 GLY A N 1
ATOM 669 C CA . GLY A 1 86 ? 4.839 20.865 0.027 1.00 42.66 86 GLY A CA 1
ATOM 670 C C . GLY A 1 86 ? 5.232 20.742 -1.448 1.00 42.66 86 GLY A C 1
ATOM 671 O O . GLY A 1 86 ? 5.620 21.764 -2.010 1.00 42.66 86 GLY A O 1
ATOM 672 N N . ARG A 1 87 ? 5.117 19.580 -2.119 1.00 45.94 87 ARG A N 1
ATOM 673 C CA . ARG A 1 87 ? 5.317 19.479 -3.587 1.00 45.94 87 ARG A CA 1
ATOM 674 C C . ARG A 1 87 ? 4.462 18.377 -4.228 1.00 45.94 87 ARG A C 1
ATOM 676 O O . ARG A 1 87 ? 4.461 17.246 -3.761 1.00 45.94 87 ARG A O 1
ATOM 683 N N . ASN A 1 88 ? 3.831 18.683 -5.367 1.00 43.44 88 ASN A N 1
ATOM 684 C CA . ASN A 1 88 ? 3.044 17.764 -6.217 1.00 43.44 88 ASN A CA 1
ATOM 685 C C . ASN A 1 88 ? 3.883 16.651 -6.907 1.00 43.44 88 ASN A C 1
ATOM 687 O O . ASN A 1 88 ? 3.539 16.210 -7.999 1.00 43.44 88 ASN A O 1
ATOM 691 N N . TRP A 1 89 ? 5.016 16.221 -6.343 1.00 38.84 89 TRP A N 1
ATOM 692 C CA . TRP A 1 89 ? 6.088 15.560 -7.107 1.00 38.84 89 TRP A CA 1
ATOM 693 C C . TRP A 1 89 ? 5.994 14.033 -7.249 1.00 38.84 89 TRP A C 1
ATOM 695 O O . TRP A 1 89 ? 6.978 13.411 -7.617 1.00 38.84 89 TRP A O 1
ATOM 705 N N . LEU A 1 90 ? 4.869 13.376 -6.968 1.00 43.38 90 LEU A N 1
ATOM 706 C CA . LEU A 1 90 ? 4.840 11.899 -7.038 1.00 43.38 90 LEU A CA 1
ATOM 707 C C . LEU A 1 90 ? 3.728 11.301 -7.888 1.00 43.38 90 LEU A C 1
ATOM 709 O O . LEU A 1 90 ? 3.624 10.084 -7.987 1.00 43.38 90 LEU A O 1
ATOM 713 N N . PHE A 1 91 ? 2.990 12.134 -8.615 1.00 40.31 91 PHE A N 1
ATOM 714 C CA . PHE A 1 91 ? 2.497 11.665 -9.898 1.00 40.31 91 PHE A CA 1
ATOM 715 C C . PHE A 1 91 ? 3.502 12.114 -10.948 1.00 40.31 91 PHE A C 1
ATOM 717 O O . PHE A 1 91 ? 3.578 13.319 -11.202 1.00 40.31 91 PHE A O 1
ATOM 724 N N . PRO A 1 92 ? 4.254 11.209 -11.606 1.00 39.19 92 PRO A N 1
ATOM 725 C CA . PRO A 1 92 ? 4.667 11.535 -12.959 1.00 39.19 92 PRO A CA 1
ATOM 726 C C . PRO A 1 92 ? 3.409 12.025 -13.679 1.00 39.19 92 PRO A C 1
ATOM 728 O O . PRO A 1 92 ? 2.339 11.425 -13.553 1.00 39.19 92 PRO A O 1
ATOM 731 N N . SER A 1 93 ? 3.516 13.121 -14.423 1.00 37.00 93 SER A N 1
ATOM 732 C CA . SER A 1 93 ? 2.441 13.786 -15.178 1.00 37.00 93 SER A CA 1
ATOM 733 C C . SER A 1 93 ? 1.696 12.863 -16.167 1.00 37.00 93 SER A C 1
ATOM 735 O O . SER A 1 93 ? 0.828 13.307 -16.913 1.00 37.00 93 SER A O 1
ATOM 737 N N . ARG A 1 94 ? 2.061 11.576 -16.191 1.00 35.59 94 ARG A N 1
ATOM 738 C CA . ARG A 1 94 ? 1.557 10.468 -16.993 1.00 35.59 94 ARG A CA 1
ATOM 739 C C . ARG A 1 94 ? 1.250 9.222 -16.146 1.00 35.59 94 ARG A C 1
ATOM 741 O O . ARG A 1 94 ? 1.374 8.108 -16.645 1.00 35.59 94 ARG A O 1
ATOM 748 N N . ALA A 1 95 ? 0.818 9.363 -14.890 1.00 36.84 95 ALA A N 1
ATOM 749 C CA . ALA A 1 95 ? -0.037 8.335 -14.297 1.00 36.84 95 ALA A CA 1
ATOM 750 C C . ALA A 1 95 ? -1.349 8.353 -15.091 1.00 36.84 95 ALA A C 1
ATOM 752 O O . ALA A 1 95 ? -2.308 9.048 -14.751 1.00 36.84 95 ALA A O 1
ATOM 753 N N . THR A 1 96 ? -1.334 7.689 -16.246 1.00 32.94 96 THR A N 1
ATOM 754 C CA . THR A 1 96 ? -2.492 7.531 -17.109 1.00 32.94 96 THR A CA 1
ATOM 755 C C . THR A 1 96 ? -3.613 7.025 -16.216 1.00 32.94 96 THR A C 1
ATOM 757 O O . THR A 1 96 ? -3.453 6.012 -15.536 1.00 32.94 96 THR A O 1
ATOM 760 N N . LYS A 1 97 ? -4.738 7.745 -16.174 1.00 33.06 97 LYS A N 1
ATOM 761 C CA . LYS A 1 97 ? -6.002 7.209 -15.664 1.00 33.06 97 LYS A CA 1
ATOM 762 C C . LYS A 1 97 ? -6.331 5.972 -16.499 1.00 33.06 97 LYS A C 1
ATOM 764 O O . LYS A 1 97 ? -7.056 6.060 -17.485 1.00 33.06 97 LYS A O 1
ATOM 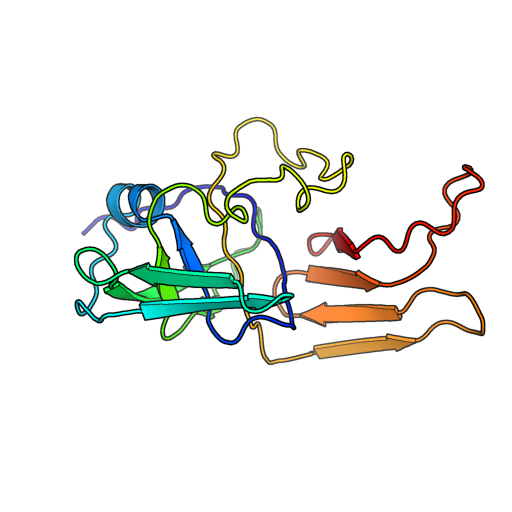769 N N . VAL A 1 98 ? -5.782 4.820 -16.139 1.00 34.34 98 VAL A N 1
ATOM 770 C CA . VAL A 1 98 ? -6.201 3.537 -16.687 1.00 34.34 98 VAL A CA 1
ATOM 771 C C . VAL A 1 98 ? -7.432 3.147 -15.880 1.00 34.34 98 VAL 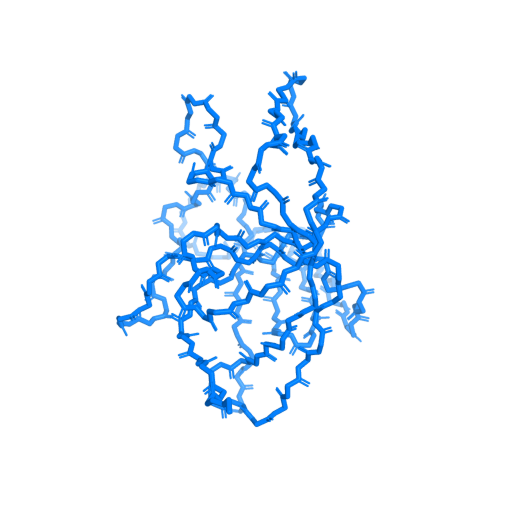A C 1
ATOM 773 O O . VAL A 1 98 ? -7.358 2.486 -14.851 1.00 34.34 98 VAL A O 1
ATOM 776 N N . GLY A 1 99 ? -8.567 3.712 -16.288 1.00 36.03 99 GLY A N 1
ATOM 777 C CA . GLY A 1 99 ? -9.862 3.507 -15.650 1.00 36.03 99 GLY A CA 1
ATOM 778 C C . GLY A 1 99 ? -10.657 4.801 -15.536 1.00 36.03 99 GLY A C 1
ATOM 779 O O . GLY A 1 99 ? -10.481 5.583 -14.600 1.00 36.03 99 GLY A O 1
ATOM 780 N N . GLN A 1 100 ? -11.588 5.019 -16.468 1.00 34.31 100 GLN A N 1
ATOM 781 C CA . GLN A 1 100 ? -12.736 5.880 -16.189 1.00 34.31 100 GLN A CA 1
ATOM 782 C C . GLN A 1 100 ? -13.438 5.327 -14.931 1.00 34.31 100 GLN A C 1
ATOM 784 O O . GLN A 1 100 ? -13.758 4.142 -14.877 1.00 34.31 100 GLN A O 1
ATOM 789 N N . ASN A 1 101 ? -13.658 6.187 -13.927 1.00 44.19 101 ASN A N 1
ATOM 790 C CA . ASN A 1 101 ? -14.365 5.922 -12.657 1.00 44.19 101 ASN A CA 1
ATOM 791 C C . ASN A 1 101 ? -13.589 5.275 -11.488 1.00 44.19 101 ASN A C 1
ATOM 793 O O . ASN A 1 101 ? -14.226 4.796 -10.550 1.00 44.19 101 ASN A O 1
ATOM 797 N N . CYS A 1 102 ? -12.254 5.303 -11.457 1.00 42.16 102 CYS A N 1
ATOM 798 C CA . CYS A 1 102 ? -11.516 4.938 -10.237 1.00 42.16 102 CYS A CA 1
ATOM 799 C C . CYS A 1 102 ? -11.451 6.129 -9.264 1.00 42.16 102 CYS A C 1
ATOM 801 O O . CYS A 1 102 ? -11.008 7.218 -9.643 1.00 42.16 102 CYS A O 1
ATOM 803 N N . LYS A 1 103 ? -11.870 5.937 -8.004 1.00 51.41 103 LYS A N 1
ATOM 804 C CA . LYS A 1 103 ? -11.536 6.887 -6.929 1.00 51.41 103 LYS A CA 1
ATOM 805 C C . LYS A 1 103 ? -10.047 6.743 -6.626 1.00 51.41 103 LYS A C 1
ATOM 807 O O . LYS A 1 103 ? -9.523 5.629 -6.614 1.00 51.41 103 LYS A O 1
ATOM 812 N N . LEU A 1 104 ? -9.371 7.868 -6.408 1.00 47.62 104 LEU A N 1
ATOM 813 C CA . LEU A 1 104 ? -8.002 7.835 -5.914 1.00 47.62 104 LEU A CA 1
ATOM 814 C C . LEU A 1 104 ? -8.028 7.181 -4.531 1.00 47.62 104 LEU A C 1
ATOM 816 O O . LEU A 1 104 ? -8.886 7.494 -3.709 1.00 47.62 104 LEU A O 1
ATOM 820 N N . GLY A 1 105 ? -7.177 6.186 -4.356 1.00 53.38 105 GLY A N 1
ATOM 821 C CA . GLY A 1 105 ? -7.196 5.298 -3.213 1.00 53.38 105 GLY A CA 1
ATOM 822 C C . GLY A 1 105 ? -5.878 4.567 -3.223 1.00 53.38 105 GLY A C 1
ATOM 823 O O . GLY A 1 105 ? -5.793 3.454 -3.727 1.00 53.38 105 GLY A O 1
ATOM 824 N N . LEU A 1 106 ? -4.838 5.280 -2.801 1.00 59.19 106 LEU A N 1
ATOM 825 C CA . LEU A 1 106 ? -3.466 4.827 -2.911 1.00 59.19 106 LEU A CA 1
ATOM 826 C C . LEU A 1 106 ? -3.295 3.537 -2.111 1.00 59.19 106 LEU A C 1
ATOM 828 O O . LEU A 1 106 ? -3.371 3.560 -0.886 1.00 59.19 106 LEU A O 1
ATOM 832 N N . ILE A 1 107 ? -3.044 2.437 -2.817 1.00 59.28 107 ILE A N 1
ATOM 833 C CA . ILE A 1 107 ? -2.430 1.257 -2.225 1.00 59.28 107 ILE A CA 1
ATOM 834 C C . ILE A 1 107 ? -0.966 1.299 -2.605 1.00 59.28 107 ILE A C 1
ATOM 836 O O . ILE A 1 107 ? -0.630 1.014 -3.751 1.00 59.28 107 ILE A O 1
ATOM 840 N N . ILE A 1 108 ? -0.116 1.687 -1.661 1.00 60.66 108 ILE A N 1
ATOM 841 C CA . ILE A 1 108 ? 1.305 1.365 -1.748 1.00 60.66 108 ILE A CA 1
ATOM 842 C C . ILE A 1 108 ? 1.413 -0.063 -1.295 1.00 60.66 108 ILE A C 1
ATOM 844 O O . ILE A 1 108 ? 0.932 -0.338 -0.209 1.00 60.66 108 ILE A O 1
ATOM 848 N N . SER A 1 109 ? 1.957 -0.971 -2.096 1.00 59.03 109 SER A N 1
ATOM 849 C CA . SER A 1 109 ? 2.124 -2.351 -1.654 1.00 59.03 109 SER A CA 1
ATOM 850 C C . SER A 1 109 ? 3.545 -2.827 -1.860 1.00 59.03 109 SER A C 1
ATOM 852 O O . SER A 1 109 ? 4.031 -2.913 -2.987 1.00 59.03 109 SER A O 1
ATOM 854 N N . MET A 1 110 ? 4.158 -3.223 -0.746 1.00 58.59 110 MET A N 1
ATOM 855 C CA . MET A 1 110 ? 5.292 -4.129 -0.735 1.00 58.59 110 MET A CA 1
ATOM 856 C C . MET A 1 110 ? 4.757 -5.518 -1.101 1.00 58.59 110 MET A C 1
ATOM 858 O O . MET A 1 110 ? 4.503 -6.353 -0.236 1.00 58.59 110 MET A O 1
ATOM 862 N N . LEU A 1 111 ? 4.510 -5.780 -2.384 1.00 58.25 111 LEU A N 1
ATOM 863 C CA . LEU A 1 111 ? 4.285 -7.155 -2.821 1.00 58.25 111 LEU A CA 1
ATOM 864 C C . LEU A 1 111 ? 5.632 -7.852 -2.886 1.00 58.25 111 LEU A C 1
ATOM 866 O O . LEU A 1 111 ? 6.240 -8.005 -3.939 1.00 58.25 111 LEU A O 1
ATOM 870 N N . SER A 1 112 ? 6.085 -8.283 -1.712 1.00 48.16 112 SER A N 1
ATOM 871 C CA . SER A 1 112 ? 7.411 -8.830 -1.424 1.00 48.16 112 SER A CA 1
ATOM 872 C C . SER A 1 112 ? 7.728 -10.140 -2.152 1.00 48.16 112 SER A C 1
ATOM 874 O O . SER A 1 112 ? 8.789 -10.721 -1.931 1.00 48.16 112 SER A O 1
ATOM 876 N N . ARG A 1 113 ? 6.840 -10.632 -3.023 1.00 58.91 113 ARG A N 1
ATOM 877 C CA . ARG A 1 113 ? 7.106 -11.803 -3.853 1.00 58.91 113 ARG A CA 1
ATOM 878 C C . ARG A 1 113 ? 7.271 -11.378 -5.304 1.00 58.91 113 ARG A C 1
ATOM 880 O O . ARG A 1 113 ? 6.336 -11.437 -6.100 1.00 58.91 113 ARG A O 1
ATOM 887 N N . ARG A 1 114 ? 8.497 -10.953 -5.616 1.00 62.97 114 ARG A N 1
ATOM 888 C CA . ARG A 1 114 ? 8.989 -10.839 -6.990 1.00 62.97 114 ARG A CA 1
ATOM 889 C C . ARG A 1 114 ? 8.849 -12.208 -7.646 1.00 62.97 114 ARG A C 1
ATOM 891 O O . ARG A 1 114 ? 9.439 -13.179 -7.174 1.00 62.97 114 ARG A O 1
ATOM 898 N N . GLU A 1 115 ? 8.027 -12.293 -8.682 1.00 73.38 115 GLU A N 1
ATOM 899 C CA . GLU A 1 115 ? 7.835 -13.536 -9.432 1.00 73.38 115 GLU A CA 1
ATOM 900 C C . GLU A 1 115 ? 8.820 -13.632 -10.592 1.00 73.38 115 GLU A C 1
ATOM 902 O O . GLU A 1 115 ? 9.250 -14.724 -10.952 1.00 73.38 115 GLU A O 1
ATOM 907 N N . GLU A 1 116 ? 9.180 -12.489 -11.174 1.00 83.69 116 GLU A N 1
ATOM 908 C CA . GLU A 1 116 ? 10.042 -12.423 -12.346 1.00 83.69 116 GLU A CA 1
ATOM 909 C C . GLU A 1 116 ? 10.752 -11.070 -12.411 1.00 83.69 116 GLU A C 1
ATOM 911 O O . GLU A 1 116 ? 10.167 -10.038 -12.083 1.00 83.69 116 GLU A O 1
ATOM 916 N N . VAL A 1 117 ? 12.008 -11.072 -12.856 1.00 84.94 117 VAL A N 1
ATOM 917 C CA . VAL A 1 117 ? 12.774 -9.857 -13.149 1.00 84.94 117 VAL A CA 1
ATOM 918 C C . VAL A 1 117 ? 13.353 -9.997 -14.551 1.00 84.94 117 VAL A C 1
ATOM 920 O O . VAL A 1 117 ? 14.022 -10.985 -14.848 1.00 84.94 117 VAL A O 1
ATOM 923 N N . LYS A 1 118 ? 13.106 -9.003 -15.404 1.00 88.25 118 LYS A N 1
ATOM 924 C CA . LYS A 1 118 ? 13.704 -8.870 -16.734 1.00 88.25 118 LYS A CA 1
ATOM 925 C C . LYS A 1 118 ? 14.598 -7.643 -16.738 1.00 88.25 118 LYS A C 1
ATOM 927 O O . LYS A 1 118 ? 14.120 -6.529 -16.548 1.00 88.25 118 LYS A O 1
ATOM 932 N N . VAL A 1 119 ? 15.890 -7.857 -16.936 1.00 87.94 119 VAL A N 1
ATOM 933 C CA . VAL A 1 119 ? 16.894 -6.791 -16.991 1.00 87.94 119 VAL A CA 1
ATOM 934 C C . VAL A 1 119 ? 17.233 -6.555 -18.458 1.00 87.94 119 VAL A C 1
ATOM 936 O O . VAL A 1 119 ? 17.623 -7.499 -19.144 1.00 87.94 119 VAL A O 1
ATOM 939 N N . GLY A 1 120 ? 17.041 -5.329 -18.942 1.00 86.50 120 GLY A N 1
ATOM 940 C CA . GLY A 1 120 ? 17.491 -4.928 -20.271 1.00 86.50 120 GLY A CA 1
ATOM 941 C C . GLY A 1 120 ? 19.016 -4.809 -20.374 1.00 86.50 120 GLY A C 1
ATOM 942 O O . GLY A 1 120 ? 19.746 -4.928 -19.387 1.00 86.50 120 GLY A O 1
ATOM 943 N N . GLY A 1 121 ? 19.509 -4.569 -21.586 1.00 86.56 121 GLY A N 1
ATOM 944 C CA . GLY A 1 121 ? 20.894 -4.186 -21.839 1.00 86.56 121 GLY A CA 1
ATOM 945 C C . GLY A 1 121 ? 21.270 -2.809 -21.272 1.00 86.56 121 GLY A C 1
ATOM 946 O O . GLY A 1 121 ? 20.526 -2.158 -20.539 1.00 86.56 121 GLY A O 1
ATOM 947 N N . MET A 1 122 ? 22.466 -2.334 -21.621 1.00 85.31 122 MET A N 1
ATOM 948 C CA . MET A 1 122 ? 22.924 -1.000 -21.221 1.00 85.31 122 MET A CA 1
ATOM 949 C C . MET A 1 122 ? 21.962 0.078 -21.756 1.00 85.31 122 MET A C 1
ATOM 951 O O . MET A 1 122 ? 21.729 0.135 -22.960 1.00 85.31 122 MET A O 1
ATOM 955 N N . ASN A 1 123 ? 21.442 0.938 -20.872 1.00 81.44 123 ASN A N 1
ATOM 956 C CA . ASN A 1 123 ? 20.403 1.947 -21.158 1.00 81.44 123 ASN A CA 1
ATOM 957 C C . ASN A 1 123 ? 19.027 1.392 -21.565 1.00 81.44 123 ASN A C 1
ATOM 959 O O . ASN A 1 123 ? 18.230 2.115 -22.158 1.00 81.44 123 ASN A O 1
ATOM 963 N N . GLU A 1 124 ? 18.721 0.145 -21.229 1.00 84.25 124 GLU A N 1
ATOM 964 C CA . GLU A 1 124 ? 17.383 -0.424 -21.378 1.00 84.25 124 GLU A CA 1
ATOM 965 C C . GLU A 1 124 ? 16.705 -0.584 -20.006 1.00 84.25 124 GLU A C 1
ATOM 967 O O . GLU A 1 124 ? 17.382 -0.606 -18.972 1.00 84.25 124 GLU A O 1
ATOM 972 N N . PRO A 1 125 ? 15.364 -0.659 -19.956 1.00 86.12 125 PRO A N 1
ATOM 973 C CA . PRO A 1 125 ? 14.646 -0.720 -18.693 1.00 86.12 125 PRO A CA 1
ATOM 974 C C . PRO A 1 125 ? 14.782 -2.071 -17.975 1.00 86.12 125 PRO A C 1
ATOM 976 O O . PRO A 1 125 ? 15.066 -3.114 -18.567 1.00 86.12 125 PRO A O 1
ATOM 979 N N . VAL A 1 126 ? 14.497 -2.052 -16.675 1.00 83.56 126 VAL A N 1
ATOM 980 C CA . VAL A 1 126 ? 14.321 -3.230 -15.823 1.00 83.56 126 VAL A CA 1
ATOM 981 C C . VAL A 1 126 ? 12.837 -3.393 -15.520 1.00 83.56 126 VAL A C 1
ATOM 983 O O . VAL A 1 126 ? 12.220 -2.485 -14.974 1.00 83.56 126 VAL A O 1
ATOM 986 N N . ALA A 1 127 ? 12.261 -4.547 -15.839 1.00 84.19 127 ALA A N 1
ATOM 987 C CA . ALA A 1 127 ? 10.878 -4.878 -15.517 1.00 84.19 127 ALA A CA 1
ATOM 988 C C . ALA A 1 127 ? 10.820 -5.905 -14.381 1.00 84.19 127 ALA A C 1
ATOM 990 O O . ALA A 1 127 ? 11.485 -6.939 -14.428 1.00 84.19 127 ALA A O 1
ATOM 991 N N . ILE A 1 128 ? 10.002 -5.640 -13.370 1.00 79.50 128 ILE A N 1
ATOM 992 C CA . ILE A 1 128 ? 9.766 -6.518 -12.226 1.00 79.50 128 ILE A CA 1
ATOM 993 C C . ILE A 1 128 ? 8.293 -6.914 -12.215 1.00 79.50 128 ILE A C 1
ATOM 995 O O . ILE A 1 128 ? 7.417 -6.050 -12.222 1.00 79.50 128 ILE A O 1
ATOM 999 N N . ARG A 1 129 ? 8.014 -8.220 -12.193 1.00 79.38 129 ARG A N 1
ATOM 1000 C CA . ARG A 1 129 ? 6.661 -8.771 -12.084 1.00 79.38 129 ARG A CA 1
ATOM 1001 C C . ARG A 1 129 ? 6.352 -9.149 -10.645 1.00 79.38 129 ARG A C 1
ATOM 1003 O O . ARG A 1 129 ? 7.102 -9.895 -10.009 1.00 79.38 129 ARG A O 1
ATOM 1010 N N . CYS A 1 130 ? 5.194 -8.715 -10.173 1.00 73.44 130 CYS A N 1
ATOM 1011 C CA . CYS A 1 130 ? 4.547 -9.226 -8.974 1.00 73.44 130 CYS A CA 1
ATOM 1012 C C . CYS A 1 130 ? 3.158 -9.774 -9.332 1.00 73.44 130 CYS A C 1
ATOM 1014 O O . CYS A 1 130 ? 2.719 -9.722 -10.484 1.00 73.44 130 CYS A O 1
ATOM 1016 N N . LYS A 1 131 ? 2.433 -10.281 -8.334 1.00 74.56 131 LYS A N 1
ATOM 1017 C CA . LYS A 1 131 ? 1.083 -10.821 -8.537 1.00 74.56 131 LYS A CA 1
ATOM 1018 C C . LYS A 1 131 ? 0.066 -9.809 -9.084 1.00 74.56 131 LYS A C 1
ATOM 1020 O O . LYS A 1 131 ? -0.911 -10.224 -9.693 1.00 74.56 131 LYS A O 1
ATOM 1025 N N . LEU A 1 132 ? 0.285 -8.507 -8.878 1.00 73.19 132 LEU A N 1
ATOM 1026 C CA . LEU A 1 132 ? -0.614 -7.452 -9.366 1.00 73.19 132 LEU A CA 1
ATOM 1027 C C . LEU A 1 132 ? -0.246 -6.905 -10.754 1.00 73.19 132 LEU A C 1
ATOM 1029 O O . LEU A 1 132 ? -1.045 -6.173 -11.335 1.00 73.19 132 LEU A O 1
ATOM 1033 N N . GLY A 1 133 ? 0.924 -7.242 -11.304 1.00 75.12 133 GLY A N 1
ATOM 1034 C CA . GLY A 1 133 ? 1.349 -6.745 -12.613 1.00 75.12 133 GLY A CA 1
ATOM 1035 C C . GLY A 1 133 ? 2.850 -6.501 -12.722 1.00 75.12 133 GLY A C 1
ATOM 1036 O O . GLY A 1 133 ? 3.647 -7.081 -11.982 1.00 75.12 133 GLY A O 1
ATOM 1037 N N . TRP A 1 134 ? 3.219 -5.646 -13.672 1.00 76.94 134 TRP A N 1
ATOM 1038 C CA . TRP A 1 134 ? 4.597 -5.266 -13.960 1.00 76.94 134 TRP A CA 1
ATOM 1039 C C . TRP A 1 134 ? 4.887 -3.840 -13.497 1.00 76.94 134 TRP A C 1
ATOM 1041 O O . TRP A 1 134 ? 4.112 -2.921 -13.762 1.00 76.94 134 TRP A O 1
ATOM 1051 N N . THR A 1 135 ? 6.047 -3.651 -12.877 1.00 74.69 135 THR A N 1
ATOM 1052 C CA . THR A 1 135 ? 6.675 -2.340 -12.696 1.00 74.69 135 THR A CA 1
ATOM 1053 C C . THR A 1 135 ? 7.925 -2.270 -13.561 1.00 74.69 135 THR A C 1
ATOM 1055 O O . THR A 1 135 ? 8.766 -3.162 -13.506 1.00 74.69 135 THR A O 1
ATOM 1058 N N . ILE A 1 136 ? 8.054 -1.219 -14.362 1.00 78.50 136 ILE A N 1
ATOM 1059 C CA . ILE A 1 136 ? 9.172 -0.994 -15.276 1.00 78.50 136 ILE A CA 1
ATOM 1060 C C . ILE A 1 136 ? 9.933 0.247 -14.815 1.00 78.50 136 ILE A C 1
ATOM 1062 O O . ILE A 1 136 ? 9.343 1.316 -14.663 1.00 78.50 136 ILE A O 1
ATOM 1066 N N . TYR A 1 137 ? 11.238 0.096 -14.615 1.00 77.81 137 TYR A N 1
ATOM 1067 C CA . TYR A 1 137 ? 12.171 1.140 -14.208 1.00 77.81 137 TYR A CA 1
ATOM 1068 C C . TYR A 1 137 ? 13.159 1.434 -15.330 1.00 77.81 137 TYR A C 1
ATOM 1070 O O . TYR A 1 137 ? 13.679 0.512 -15.953 1.00 77.81 137 TYR A O 1
ATOM 1078 N N . GLY A 1 138 ? 13.496 2.704 -15.528 1.00 75.81 138 GLY A N 1
ATOM 1079 C CA . GLY A 1 138 ? 14.535 3.116 -16.472 1.00 75.81 138 GLY A CA 1
ATOM 1080 C C . GLY A 1 138 ? 13.978 3.848 -17.694 1.00 75.81 138 GLY A C 1
ATOM 1081 O O . GLY A 1 138 ? 12.808 4.237 -17.707 1.00 75.81 138 GLY A O 1
ATOM 1082 N N . PRO A 1 139 ? 14.824 4.111 -18.699 1.00 73.94 139 PRO A N 1
ATOM 1083 C CA . PRO A 1 139 ? 14.432 4.890 -19.864 1.00 73.94 139 PRO A CA 1
ATOM 1084 C C . PRO A 1 139 ? 13.365 4.153 -20.680 1.00 73.94 139 PRO A C 1
ATOM 1086 O O . PRO A 1 139 ? 13.445 2.946 -20.909 1.00 73.94 139 PRO A O 1
ATOM 1089 N N . THR A 1 140 ? 12.368 4.900 -21.152 1.00 62.97 140 THR A N 1
ATOM 1090 C C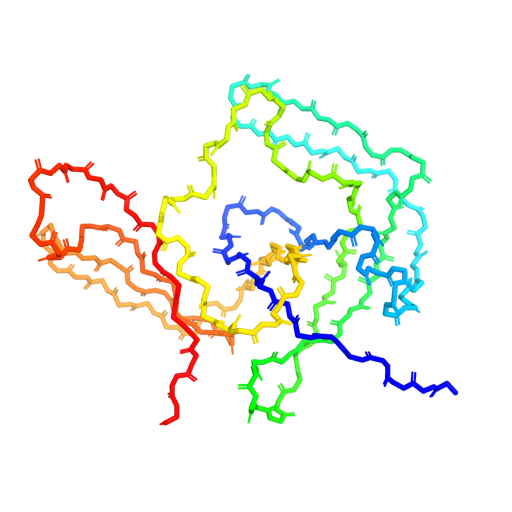A . THR A 1 140 ? 11.391 4.410 -22.129 1.00 62.97 140 THR A CA 1
ATOM 1091 C C . THR A 1 140 ? 11.639 5.121 -23.454 1.00 62.97 140 THR A C 1
ATOM 1093 O O . THR A 1 140 ? 11.863 6.328 -23.483 1.00 62.97 140 THR A O 1
ATOM 1096 N N . ASN A 1 141 ? 11.591 4.393 -24.573 1.00 57.28 141 ASN A N 1
ATOM 1097 C CA . ASN A 1 141 ? 11.818 4.941 -25.920 1.00 57.28 141 ASN A CA 1
ATOM 1098 C C . ASN A 1 141 ? 10.714 5.914 -26.394 1.00 57.28 141 ASN A C 1
ATOM 1100 O O . ASN A 1 141 ? 10.609 6.199 -27.587 1.00 57.28 141 ASN A O 1
ATOM 1104 N N . THR A 1 142 ? 9.865 6.435 -25.500 1.00 54.00 142 THR A N 1
ATOM 1105 C CA . THR A 1 142 ? 8.909 7.481 -25.862 1.00 54.00 142 THR A CA 1
ATOM 1106 C C . THR A 1 142 ? 9.690 8.744 -26.192 1.00 54.00 142 THR A C 1
ATOM 1108 O O . THR A 1 142 ? 10.261 9.369 -25.305 1.00 54.00 142 THR A O 1
ATOM 1111 N N . HIS A 1 143 ? 9.740 9.068 -27.483 1.00 42.28 143 HIS A N 1
ATOM 1112 C CA . HIS A 1 143 ? 10.392 10.227 -28.082 1.00 42.28 143 HIS A CA 1
ATOM 1113 C C . HIS A 1 143 ? 10.140 11.532 -27.314 1.00 42.28 143 HIS A C 1
ATOM 1115 O O . HIS A 1 143 ? 9.227 12.274 -27.643 1.00 42.28 143 HIS A O 1
ATOM 1121 N N . GLU A 1 144 ? 10.974 11.844 -26.330 1.00 45.50 144 GLU A N 1
ATOM 1122 C CA . GLU A 1 144 ? 11.232 13.199 -25.857 1.00 45.50 144 GLU A CA 1
ATOM 1123 C C . GLU A 1 144 ? 12.541 13.167 -25.070 1.00 45.50 144 GLU A C 1
ATOM 1125 O O . GLU A 1 144 ? 12.711 12.444 -24.096 1.00 45.50 144 GLU A O 1
ATOM 1130 N N . ARG A 1 145 ? 13.520 13.904 -25.590 1.00 38.12 145 ARG A N 1
ATOM 1131 C CA . ARG A 1 145 ? 14.922 13.928 -25.180 1.00 38.12 145 ARG A CA 1
ATOM 1132 C C . ARG A 1 145 ? 15.071 14.601 -23.806 1.00 38.12 145 ARG A C 1
ATOM 1134 O O . ARG A 1 145 ? 15.548 15.730 -23.718 1.00 38.12 145 ARG A O 1
ATOM 1141 N N . ARG A 1 146 ? 14.652 13.916 -22.744 1.00 43.81 146 ARG A N 1
ATOM 1142 C CA . ARG A 1 146 ? 15.012 14.190 -21.348 1.00 43.81 146 ARG A CA 1
ATOM 1143 C C . ARG A 1 146 ? 15.265 12.857 -20.661 1.00 43.81 146 ARG A C 1
ATOM 1145 O O . ARG A 1 146 ? 14.491 11.925 -20.838 1.00 43.81 146 ARG A O 1
ATOM 1152 N N . GLU A 1 147 ? 16.357 12.766 -19.909 1.00 40.62 147 GLU A N 1
ATOM 1153 C CA . GLU A 1 147 ? 16.676 11.629 -19.038 1.00 40.62 147 GLU A CA 1
ATOM 1154 C C . GLU A 1 147 ? 15.679 11.565 -17.866 1.00 40.62 147 GLU A C 1
ATOM 1156 O O . GLU A 1 147 ? 16.012 11.801 -16.708 1.00 40.62 147 GLU A O 1
ATOM 1161 N N . GLU A 1 148 ? 14.408 11.330 -18.172 1.00 43.00 148 GLU A N 1
ATOM 1162 C CA . GLU A 1 148 ? 13.359 11.154 -17.182 1.00 43.00 148 GLU A CA 1
ATOM 1163 C C . GLU A 1 148 ? 13.274 9.662 -16.859 1.00 43.00 148 GLU A C 1
ATOM 1165 O O . GLU A 1 148 ? 12.745 8.854 -17.622 1.00 43.00 148 GLU A O 1
ATOM 1170 N N . TYR A 1 149 ? 13.841 9.292 -15.712 1.00 42.22 149 TYR A N 1
ATOM 1171 C CA . TYR A 1 149 ? 13.620 7.988 -15.101 1.00 42.22 149 TYR A CA 1
ATOM 1172 C C . TYR A 1 149 ? 12.152 7.915 -14.679 1.00 42.22 149 TYR A C 1
ATOM 1174 O O . TYR A 1 149 ? 11.735 8.578 -13.728 1.00 42.22 149 TYR A O 1
ATOM 1182 N N . LEU A 1 150 ? 11.354 7.137 -15.404 1.00 45.72 150 LEU A N 1
ATOM 1183 C CA . LEU A 1 150 ? 9.940 6.941 -15.110 1.00 45.72 150 LEU A CA 1
ATOM 1184 C C . LEU A 1 150 ? 9.732 5.529 -14.566 1.00 45.72 150 LEU A C 1
ATOM 1186 O O . LEU A 1 150 ? 10.256 4.560 -15.108 1.00 45.72 150 LEU A O 1
ATOM 1190 N N . SER A 1 151 ? 8.958 5.423 -13.486 1.00 42.88 151 SER A N 1
ATOM 1191 C CA . SER A 1 151 ? 8.364 4.149 -13.077 1.00 42.88 151 SER A CA 1
ATOM 1192 C C . SER A 1 151 ? 7.048 3.992 -13.835 1.00 42.88 151 SER A C 1
ATOM 1194 O O . SER A 1 151 ? 6.144 4.816 -13.678 1.00 42.88 151 SER A O 1
ATOM 1196 N N . HIS A 1 152 ? 6.955 2.986 -14.703 1.00 47.91 152 HIS A N 1
ATOM 1197 C CA . HIS A 1 152 ? 5.730 2.645 -15.426 1.00 47.91 152 HIS A CA 1
ATOM 1198 C C . HIS A 1 152 ? 5.101 1.398 -14.805 1.00 47.91 152 HIS A C 1
ATOM 1200 O O . HIS A 1 152 ? 5.802 0.422 -14.551 1.00 47.91 152 HIS A O 1
ATOM 1206 N N . HIS A 1 153 ? 3.789 1.422 -14.567 1.00 48.47 153 HIS A N 1
ATOM 1207 C CA . HIS A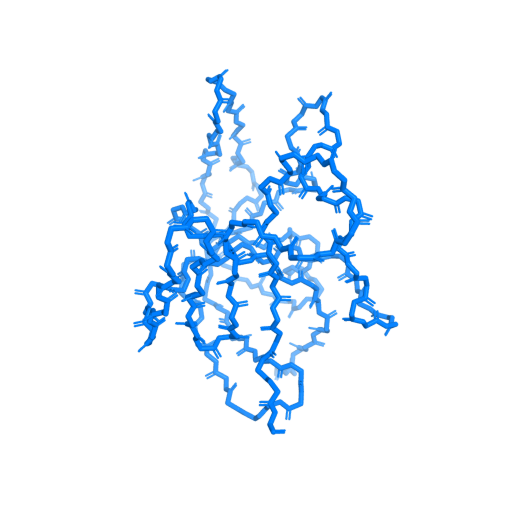 1 153 ? 3.056 0.284 -14.014 1.00 48.47 153 HIS A CA 1
ATOM 1208 C C . HIS A 1 153 ? 2.034 -0.211 -15.031 1.00 48.47 153 HIS A C 1
ATOM 1210 O O . HIS A 1 153 ? 1.182 0.559 -15.477 1.00 48.47 153 HIS A O 1
ATOM 1216 N N . GLU A 1 154 ? 2.104 -1.496 -15.360 1.00 47.31 154 GLU A N 1
ATOM 1217 C CA . GLU A 1 154 ? 1.169 -2.158 -16.263 1.00 47.31 154 GLU A CA 1
ATOM 1218 C C . GLU A 1 154 ? 0.442 -3.272 -15.504 1.00 47.31 154 GLU A C 1
ATOM 1220 O O . GLU A 1 154 ? 1.065 -4.139 -14.881 1.00 47.31 154 GLU A O 1
ATOM 1225 N N . ALA A 1 155 ? -0.893 -3.243 -15.532 1.00 46.50 155 ALA A N 1
ATOM 1226 C CA . ALA A 1 155 ? -1.698 -4.342 -15.010 1.00 46.50 155 ALA A CA 1
ATOM 1227 C C . ALA A 1 155 ? -1.466 -5.603 -15.856 1.00 46.50 155 ALA A C 1
ATOM 1229 O O . ALA A 1 155 ? -1.152 -5.522 -17.041 1.00 46.50 155 ALA A O 1
ATOM 1230 N N . LYS A 1 156 ? -1.629 -6.782 -15.253 1.00 46.38 156 LYS A N 1
ATOM 1231 C CA . LYS A 1 156 ? -1.505 -8.064 -15.957 1.00 46.38 156 LYS A CA 1
ATOM 1232 C C . LYS A 1 156 ? -2.501 -8.116 -17.131 1.00 46.38 156 LYS A C 1
ATOM 1234 O O . LYS A 1 156 ? -3.701 -8.250 -16.908 1.00 46.38 156 LYS A O 1
ATOM 1239 N N . ASN A 1 157 ? -2.002 -7.998 -18.361 1.00 40.44 157 ASN A N 1
ATOM 1240 C CA . ASN A 1 157 ? -2.779 -8.275 -19.568 1.00 40.44 157 ASN A CA 1
ATOM 1241 C C . ASN A 1 157 ? -2.880 -9.799 -19.744 1.00 40.44 157 ASN A C 1
ATOM 1243 O O . ASN A 1 157 ? -1.868 -10.497 -19.633 1.00 40.44 157 ASN A O 1
ATOM 1247 N N . ILE A 1 158 ? -4.107 -10.295 -19.941 1.00 32.50 158 ILE A N 1
ATOM 1248 C CA . ILE A 1 158 ? -4.416 -11.699 -20.261 1.00 32.50 158 ILE A CA 1
ATOM 1249 C C . ILE A 1 158 ? -4.212 -11.917 -21.757 1.00 32.50 158 ILE A C 1
ATOM 1251 O O . ILE A 1 158 ? -4.718 -11.071 -22.530 1.00 32.50 158 ILE A O 1
#

Secondary structure (DSSP, 8-state):
-------EEEE--TT-SS-EEEHHHHHHHT---EE--EEEE-STT-EEEE-SS-EEEEEEE--TT----EEEEEEEEE-S--S-TT--TTS-TT----STTPEEEEEE-------EEEE-STT--EEEEETTEEEEEE----S--S---EEEEEE---

Organism: Anopheles albimanus (NCBI:txid7167)